Protein AF-A0A0B1SCP4-F1 (afdb_monomer_lite)

Secondary structure (DSSP, 8-state):
-HHHHHHHHH-S-HHHHHHHHHHHHHHHHHHHHHIIIIIHHHHHHHHH-S-HHHHHHHTHHHHHHHHHH--HHHHHHHHHHIIIIIS---HHHHHHHHHHHHHH----

Foldseek 3Di:
DVVVVVVVVVDPDPVVVVVVVVVVVVVVVVVVCCCVVPVVQVVCCVVVVDRVVLVVVLCVVLVVVCVVVVALVVSLVVNLCSCCPSVVDDNVCSVVCSVVCVVPVPPD

Structure (mmCIF, N/CA/C/O backbone):
data_AF-A0A0B1SCP4-F1
#
_entry.id   AF-A0A0B1SCP4-F1
#
loop_
_atom_site.group_PDB
_atom_site.id
_atom_site.type_symbol
_atom_site.label_atom_id
_atom_site.label_alt_id
_atom_site.label_comp_id
_atom_site.label_asym_id
_atom_site.label_entity_id
_atom_site.label_seq_id
_atom_site.pdbx_PDB_ins_code
_atom_site.Cartn_x
_atom_site.Cartn_y
_atom_site.Cartn_z
_atom_site.occupancy
_atom_site.B_iso_or_equiv
_atom_site.auth_seq_id
_atom_site.auth_comp_id
_atom_site.auth_asym_id
_atom_site.auth_atom_id
_atom_site.pdbx_PDB_model_num
ATOM 1 N N . MET A 1 1 ? 27.844 -10.969 -7.900 1.00 63.00 1 MET A N 1
ATOM 2 C CA . MET A 1 1 ? 28.607 -10.142 -8.863 1.00 63.00 1 MET A CA 1
ATOM 3 C C . MET A 1 1 ? 28.945 -10.910 -10.145 1.00 63.00 1 MET A C 1
ATOM 5 O O . MET A 1 1 ? 28.631 -10.406 -11.213 1.00 63.00 1 MET A O 1
ATOM 9 N N . CYS A 1 2 ? 29.460 -12.147 -10.071 1.00 77.88 2 CYS A N 1
ATOM 10 C CA . CYS A 1 2 ? 29.822 -12.940 -11.262 1.00 77.88 2 CYS A CA 1
ATOM 11 C C . CYS A 1 2 ? 28.655 -13.252 -12.225 1.00 77.88 2 CYS A C 1
ATOM 13 O O . CYS A 1 2 ? 28.849 -13.199 -13.431 1.00 77.88 2 CYS A O 1
ATOM 15 N N . LEU A 1 3 ? 27.435 -13.503 -11.724 1.00 81.38 3 LEU A N 1
ATOM 16 C CA . LEU A 1 3 ? 26.255 -13.754 -12.576 1.00 81.38 3 LEU A CA 1
ATOM 17 C C . LEU A 1 3 ? 25.799 -12.521 -13.371 1.00 81.38 3 LEU A C 1
ATOM 19 O O . LEU A 1 3 ? 25.425 -12.642 -14.532 1.00 81.38 3 LEU A O 1
ATOM 23 N N . ILE A 1 4 ? 25.857 -11.336 -12.756 1.00 79.75 4 ILE A N 1
ATOM 24 C CA . ILE A 1 4 ? 25.503 -10.071 -13.416 1.00 79.75 4 ILE A CA 1
ATOM 25 C C . 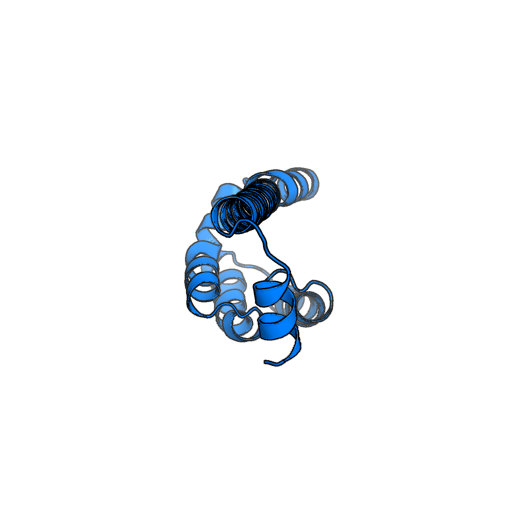ILE A 1 4 ? 26.542 -9.759 -14.499 1.00 79.75 4 ILE A C 1
ATOM 27 O O . ILE A 1 4 ? 26.174 -9.454 -15.626 1.00 79.75 4 ILE A O 1
ATOM 31 N N . MET A 1 5 ? 27.832 -9.920 -14.183 1.00 75.62 5 MET A N 1
ATOM 32 C CA . MET A 1 5 ? 28.926 -9.714 -15.137 1.00 75.62 5 MET A CA 1
ATOM 33 C C . MET A 1 5 ? 28.850 -10.690 -16.323 1.00 75.62 5 MET A C 1
ATOM 35 O O . MET A 1 5 ? 28.990 -10.276 -17.469 1.00 75.62 5 MET A O 1
ATOM 39 N N . GLY A 1 6 ? 28.575 -11.972 -16.056 1.00 78.25 6 GLY A N 1
ATOM 40 C CA . GLY A 1 6 ? 28.419 -12.993 -17.094 1.00 78.25 6 GLY A CA 1
ATOM 41 C C . GLY A 1 6 ? 27.229 -12.723 -18.013 1.00 78.25 6 GLY A C 1
ATOM 42 O O . GLY A 1 6 ? 27.356 -12.863 -19.223 1.00 78.25 6 GLY A O 1
ATOM 43 N N . LYS A 1 7 ? 26.100 -12.252 -17.463 1.00 75.38 7 LYS A N 1
ATOM 44 C CA . LYS A 1 7 ? 24.951 -11.859 -18.283 1.00 75.38 7 LYS A CA 1
ATOM 45 C C . LYS A 1 7 ? 25.219 -10.607 -19.103 1.00 75.38 7 LYS A C 1
ATOM 47 O O . LYS A 1 7 ? 24.802 -10.576 -20.246 1.00 75.38 7 LYS A O 1
ATOM 52 N N . ILE A 1 8 ? 25.945 -9.622 -18.575 1.00 75.56 8 ILE A N 1
ATOM 53 C CA . ILE A 1 8 ? 26.287 -8.400 -19.321 1.00 75.56 8 ILE A CA 1
ATOM 54 C C . ILE A 1 8 ? 27.187 -8.693 -20.528 1.00 75.56 8 ILE A C 1
ATOM 56 O O . ILE A 1 8 ? 27.001 -8.086 -21.575 1.00 75.56 8 ILE A O 1
ATOM 60 N N . LEU A 1 9 ? 28.114 -9.647 -20.407 1.00 74.38 9 LEU A N 1
ATOM 61 C CA . LEU A 1 9 ? 29.000 -10.058 -21.503 1.00 74.38 9 LEU A CA 1
ATOM 62 C C . LEU A 1 9 ? 28.280 -10.837 -22.623 1.00 74.38 9 LEU A C 1
ATOM 64 O O . LEU A 1 9 ? 28.765 -10.845 -23.748 1.00 74.38 9 LEU A O 1
ATOM 68 N N . GLU A 1 10 ? 27.136 -11.469 -22.334 1.00 73.62 10 GLU A N 1
ATOM 69 C CA . GL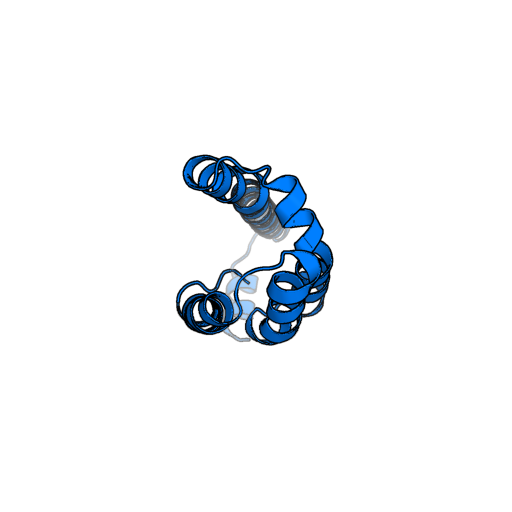U A 1 10 ? 26.275 -12.139 -23.329 1.00 73.62 10 GLU A CA 1
ATOM 70 C C . GLU A 1 10 ? 25.307 -11.177 -24.048 1.00 73.62 10 GLU A C 1
ATOM 72 O O . GLU A 1 10 ? 24.685 -11.557 -25.041 1.00 73.62 10 GLU A O 1
ATOM 77 N N . ILE A 1 11 ? 25.135 -9.945 -23.554 1.00 70.75 11 ILE A N 1
ATOM 78 C CA . ILE A 1 11 ? 24.207 -8.976 -24.145 1.00 70.75 11 ILE A CA 1
ATOM 79 C C . ILE A 1 11 ? 24.870 -8.329 -25.364 1.00 70.75 11 ILE A C 1
ATOM 81 O O . ILE A 1 11 ? 25.752 -7.486 -25.227 1.00 70.75 11 ILE A O 1
ATOM 85 N N . HIS A 1 12 ? 24.402 -8.685 -26.561 1.00 67.62 12 HIS A N 1
ATOM 86 C CA . HIS A 1 12 ? 24.817 -8.025 -27.803 1.00 67.62 12 HIS A CA 1
ATOM 87 C C . HIS A 1 12 ? 24.240 -6.603 -27.953 1.00 67.62 12 HIS A C 1
ATOM 89 O O . HIS A 1 12 ? 24.900 -5.762 -28.554 1.00 67.62 12 HIS A O 1
ATOM 95 N N . ASP A 1 13 ? 23.066 -6.317 -27.365 1.00 77.31 13 ASP A N 1
ATOM 96 C CA . ASP A 1 13 ? 22.403 -5.005 -27.429 1.00 77.31 13 ASP A CA 1
ATOM 97 C C . ASP A 1 13 ? 21.899 -4.525 -26.054 1.00 77.31 13 ASP A C 1
ATOM 99 O O . ASP A 1 13 ? 20.898 -4.994 -25.492 1.00 77.31 13 ASP A O 1
ATOM 103 N N . LEU A 1 14 ? 22.613 -3.548 -25.487 1.00 77.12 14 LEU A N 1
ATOM 104 C CA . LEU A 1 14 ? 22.308 -2.972 -24.173 1.00 77.12 14 LEU A CA 1
ATOM 105 C C . LEU A 1 14 ? 20.979 -2.195 -24.185 1.00 77.12 14 LEU A C 1
ATOM 107 O O . LEU A 1 14 ? 20.256 -2.181 -23.185 1.00 77.12 14 LEU A O 1
ATOM 111 N N . ALA A 1 15 ? 20.643 -1.579 -25.324 1.00 81.62 15 ALA A N 1
ATOM 112 C CA . ALA A 1 15 ? 19.432 -0.781 -25.497 1.00 81.62 15 ALA A CA 1
ATOM 113 C C . ALA A 1 15 ? 18.156 -1.634 -25.401 1.00 81.62 15 ALA A C 1
ATOM 115 O O . ALA A 1 15 ? 17.213 -1.255 -24.701 1.00 81.62 15 ALA A O 1
ATOM 116 N N . ASP A 1 16 ? 18.142 -2.812 -26.028 1.00 83.19 16 ASP A N 1
ATOM 117 C CA . ASP A 1 16 ? 16.989 -3.715 -25.981 1.00 83.19 16 ASP A CA 1
ATOM 118 C C . ASP A 1 16 ? 16.795 -4.325 -24.593 1.00 83.19 16 ASP A C 1
ATOM 120 O O . ASP A 1 16 ? 15.670 -4.414 -24.097 1.00 83.19 16 ASP A O 1
ATOM 124 N N . THR A 1 17 ? 17.887 -4.659 -23.903 1.00 84.25 17 THR A N 1
ATOM 125 C CA . THR A 1 17 ? 17.806 -5.199 -22.539 1.00 84.25 17 THR A CA 1
ATOM 126 C C . THR A 1 17 ? 17.287 -4.153 -21.548 1.00 84.25 17 THR A C 1
ATOM 128 O O . THR A 1 17 ? 16.419 -4.448 -20.721 1.00 84.25 17 THR A O 1
ATOM 131 N N . ALA A 1 18 ? 17.750 -2.902 -21.660 1.00 85.31 18 ALA A N 1
ATOM 132 C CA . ALA A 1 18 ? 17.226 -1.791 -20.869 1.00 85.31 18 ALA A CA 1
ATOM 133 C C . ALA A 1 18 ? 15.733 -1.547 -21.148 1.00 85.31 18 ALA A C 1
ATOM 135 O O . ALA A 1 18 ? 14.958 -1.319 -20.217 1.00 85.31 18 ALA A O 1
ATOM 136 N N . ARG A 1 19 ? 15.303 -1.663 -22.413 1.00 88.06 19 ARG A N 1
ATOM 137 C CA . ARG A 1 19 ? 13.893 -1.541 -22.800 1.00 88.06 19 ARG A CA 1
ATOM 138 C C . ARG A 1 19 ? 13.029 -2.652 -22.202 1.00 88.06 19 ARG A C 1
ATOM 140 O O . ARG A 1 19 ? 11.940 -2.360 -21.710 1.00 88.06 19 ARG A O 1
ATOM 147 N N . MET A 1 20 ? 13.501 -3.898 -22.190 1.00 87.19 20 MET A N 1
ATOM 148 C CA . MET A 1 20 ? 12.779 -5.009 -21.554 1.00 87.19 20 MET A CA 1
ATOM 149 C C . MET A 1 20 ? 12.623 -4.799 -20.043 1.00 87.19 20 MET A C 1
ATOM 151 O O . MET A 1 20 ? 11.525 -4.967 -19.514 1.00 87.19 20 MET A O 1
ATOM 155 N N . LEU A 1 21 ? 13.685 -4.368 -19.355 1.00 88.88 21 LEU A N 1
ATOM 156 C CA . LEU A 1 21 ? 13.635 -4.045 -17.924 1.00 88.88 21 LEU A CA 1
ATOM 157 C C . LEU A 1 21 ? 12.679 -2.882 -17.630 1.00 88.88 21 LEU A C 1
ATOM 159 O O . LEU A 1 21 ? 11.908 -2.942 -16.672 1.00 88.88 21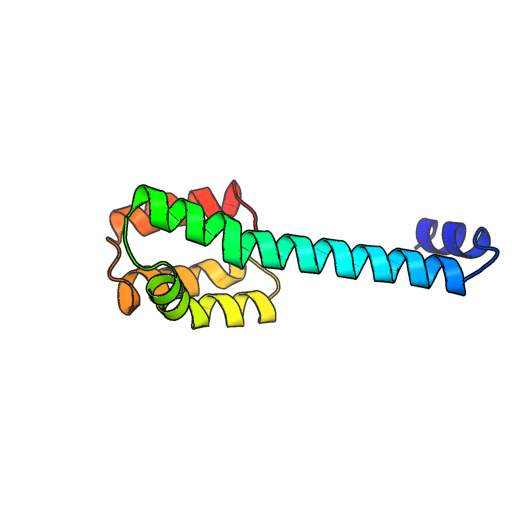 LEU A O 1
ATOM 163 N N . ALA A 1 22 ? 12.681 -1.848 -18.473 1.00 89.50 22 ALA A N 1
ATOM 164 C CA . ALA A 1 22 ? 11.751 -0.731 -18.348 1.00 89.50 22 ALA A CA 1
ATOM 165 C C . ALA A 1 22 ? 10.290 -1.186 -18.519 1.00 89.50 22 ALA A C 1
ATOM 167 O O . ALA A 1 22 ? 9.442 -0.848 -17.695 1.00 89.50 22 ALA A O 1
ATOM 168 N N . MET A 1 23 ? 9.994 -2.007 -19.532 1.00 90.56 23 MET A N 1
ATOM 169 C CA . MET A 1 23 ? 8.652 -2.568 -19.743 1.00 90.56 23 MET A CA 1
ATOM 170 C C . MET A 1 23 ? 8.213 -3.468 -18.584 1.00 90.56 23 MET A C 1
ATOM 172 O O . MET A 1 23 ? 7.054 -3.412 -18.169 1.00 90.56 23 MET A O 1
ATOM 176 N N . TYR A 1 24 ? 9.130 -4.252 -18.014 1.00 92.06 24 TYR A N 1
ATOM 177 C CA . TYR A 1 24 ? 8.871 -5.033 -16.807 1.00 92.06 24 TYR A CA 1
ATOM 178 C C . TYR A 1 24 ? 8.487 -4.132 -15.624 1.00 92.06 24 TYR A C 1
ATOM 180 O O . TYR A 1 24 ? 7.437 -4.342 -15.017 1.00 92.06 24 TYR A O 1
ATOM 188 N N . MET A 1 25 ? 9.271 -3.084 -15.348 1.00 92.00 25 MET A N 1
ATOM 189 C CA . MET A 1 25 ? 8.986 -2.125 -14.271 1.00 92.00 25 MET A CA 1
ATOM 190 C C . MET A 1 25 ? 7.614 -1.471 -14.441 1.00 92.00 25 MET A C 1
ATOM 192 O O . MET A 1 25 ? 6.828 -1.439 -13.497 1.00 92.00 25 MET A O 1
ATOM 196 N N . VAL A 1 26 ? 7.291 -1.000 -15.650 1.00 94.06 26 VAL A N 1
ATOM 197 C CA . VAL A 1 26 ? 5.982 -0.399 -15.951 1.00 94.06 26 VAL A CA 1
ATOM 198 C C . VAL A 1 26 ? 4.853 -1.401 -15.716 1.00 94.06 26 VAL A C 1
ATOM 200 O O . VAL A 1 26 ? 3.847 -1.062 -15.094 1.00 94.06 26 VAL A O 1
ATOM 203 N N . THR A 1 27 ? 5.028 -2.648 -16.154 1.00 93.69 27 THR A N 1
ATOM 204 C CA . THR A 1 27 ? 4.010 -3.693 -15.996 1.00 93.69 27 THR A CA 1
ATOM 205 C C . THR A 1 27 ? 3.763 -3.993 -14.519 1.00 93.69 27 THR A C 1
ATOM 207 O O . THR A 1 27 ? 2.614 -3.976 -14.080 1.00 93.69 27 THR A O 1
ATOM 210 N N . VAL A 1 28 ? 4.821 -4.175 -13.724 1.00 92.38 28 VAL A N 1
ATOM 211 C CA . VAL A 1 28 ? 4.710 -4.440 -12.282 1.00 92.38 28 VAL A CA 1
ATOM 212 C C . VAL A 1 28 ? 4.067 -3.264 -11.549 1.00 92.38 28 VAL A C 1
ATOM 214 O O . VAL A 1 28 ? 3.131 -3.469 -10.778 1.00 92.38 28 VAL A O 1
ATOM 217 N N . LEU A 1 29 ? 4.514 -2.033 -11.816 1.00 90.62 29 LEU A N 1
ATOM 218 C CA . LEU A 1 29 ? 3.951 -0.832 -11.193 1.00 90.62 29 LEU A CA 1
ATOM 219 C C . LEU A 1 29 ? 2.473 -0.650 -11.548 1.00 90.62 29 LEU A C 1
ATOM 221 O O . LEU A 1 29 ? 1.663 -0.361 -10.669 1.00 90.62 29 LEU A O 1
ATOM 225 N N . SER A 1 30 ? 2.103 -0.864 -12.814 1.00 92.56 30 SER A N 1
ATOM 226 C CA . SER A 1 30 ? 0.704 -0.780 -13.244 1.00 92.56 30 SER A CA 1
ATOM 227 C C . SER A 1 30 ? -0.161 -1.867 -12.598 1.00 92.56 30 SER A C 1
ATOM 229 O O . SER A 1 30 ? -1.258 -1.571 -12.127 1.00 92.56 30 SER A O 1
ATOM 231 N N . GLY A 1 31 ? 0.352 -3.097 -12.479 1.00 91.69 31 GLY A N 1
ATOM 232 C CA . GLY A 1 31 ? -0.319 -4.196 -11.789 1.00 91.69 31 GLY A CA 1
ATOM 233 C C . GLY A 1 31 ? -0.546 -3.899 -10.307 1.00 91.69 31 GLY A C 1
ATOM 234 O O . GLY A 1 31 ? -1.661 -4.067 -9.815 1.00 91.69 31 GLY A O 1
ATOM 235 N N . LEU A 1 32 ? 0.471 -3.385 -9.606 1.00 88.12 32 LEU A N 1
ATOM 236 C CA . LEU A 1 32 ? 0.347 -2.978 -8.203 1.00 88.12 32 LEU A CA 1
ATOM 237 C C . LEU A 1 32 ? -0.658 -1.833 -8.029 1.00 88.12 32 LEU A C 1
ATOM 239 O O . LEU A 1 32 ? -1.475 -1.872 -7.107 1.00 88.12 32 LEU A O 1
ATOM 243 N N . ALA A 1 33 ? -0.630 -0.833 -8.913 1.00 88.69 33 ALA A N 1
ATOM 244 C CA . ALA A 1 33 ? -1.569 0.287 -8.883 1.00 88.69 33 ALA A CA 1
ATOM 245 C C . ALA A 1 33 ? -3.017 -0.187 -9.081 1.00 88.69 33 ALA A C 1
ATOM 247 O O . ALA A 1 33 ? -3.900 0.176 -8.308 1.00 88.69 33 ALA A O 1
ATOM 248 N N . VAL A 1 34 ? -3.267 -1.059 -10.061 1.00 90.81 34 VAL A N 1
ATOM 249 C CA . VAL A 1 34 ? -4.594 -1.654 -10.287 1.00 90.81 34 VAL A CA 1
ATOM 250 C C . VAL A 1 34 ? -5.026 -2.501 -9.090 1.00 90.81 34 VAL A C 1
ATOM 252 O O . VAL A 1 34 ? -6.161 -2.393 -8.628 1.00 90.81 34 VAL A O 1
ATOM 255 N N . HIS A 1 35 ? -4.134 -3.321 -8.539 1.00 86.94 35 HIS A N 1
ATOM 256 C CA . HIS A 1 35 ? -4.461 -4.166 -7.396 1.00 86.94 35 HIS A CA 1
ATOM 257 C C . HIS A 1 35 ? -4.845 -3.328 -6.162 1.00 86.94 35 HIS A C 1
ATOM 259 O O . HIS A 1 35 ? -5.908 -3.539 -5.574 1.00 86.94 35 HIS A O 1
ATOM 265 N N . SER A 1 36 ? -4.025 -2.331 -5.818 1.00 83.69 36 SER A N 1
ATOM 266 C CA . SER A 1 36 ? -4.220 -1.450 -4.657 1.00 83.69 36 SER A CA 1
ATOM 267 C C . SER A 1 36 ? -5.394 -0.477 -4.786 1.00 83.69 36 SER A C 1
ATOM 269 O O . SER A 1 36 ? -6.041 -0.191 -3.780 1.00 83.69 36 SER A O 1
ATOM 271 N N . LEU A 1 37 ? -5.695 0.018 -5.991 1.00 85.19 37 LEU A N 1
ATOM 272 C CA . LEU A 1 37 ? -6.750 1.017 -6.215 1.00 85.19 37 LEU A CA 1
ATOM 273 C C . LEU A 1 37 ? -8.091 0.422 -6.658 1.00 85.19 37 LEU A C 1
ATOM 275 O O . LEU A 1 37 ? -9.120 1.073 -6.488 1.00 85.19 37 LEU A O 1
ATOM 279 N N . ILE A 1 38 ? -8.101 -0.784 -7.233 1.00 87.44 38 ILE A N 1
ATOM 280 C CA . ILE A 1 38 ? -9.317 -1.405 -7.776 1.00 87.44 38 ILE A CA 1
ATOM 281 C C . ILE A 1 38 ? -9.643 -2.688 -7.016 1.00 87.44 38 ILE A C 1
ATOM 283 O O . ILE A 1 38 ? -10.700 -2.761 -6.396 1.00 87.44 38 ILE A O 1
ATOM 287 N N . SER A 1 39 ? -8.748 -3.680 -6.999 1.00 88.75 39 SER A N 1
ATOM 288 C CA . SER A 1 39 ? -9.055 -5.003 -6.427 1.00 88.75 39 SER A CA 1
ATOM 289 C C . SER A 1 39 ? -9.374 -4.944 -4.928 1.00 88.75 39 SER A C 1
ATOM 291 O O . SER A 1 39 ? -10.410 -5.448 -4.494 1.00 88.75 39 SER A O 1
ATOM 293 N N . LEU A 1 40 ? -8.501 -4.317 -4.131 1.00 86.69 40 LEU A N 1
ATOM 294 C CA . LEU A 1 40 ? -8.676 -4.206 -2.677 1.00 86.69 40 LEU A CA 1
ATOM 295 C C . LEU A 1 40 ? -9.878 -3.318 -2.287 1.00 86.69 40 LEU A C 1
ATOM 297 O O . LEU A 1 40 ? -10.704 -3.768 -1.488 1.00 86.69 40 LEU A O 1
ATOM 301 N N . PRO A 1 41 ? -10.050 -2.105 -2.854 1.00 85.31 41 PRO A N 1
ATOM 302 C CA . PRO A 1 41 ? -11.217 -1.264 -2.585 1.00 85.31 41 PRO A CA 1
ATOM 303 C C . PRO A 1 41 ? -12.543 -1.909 -2.989 1.00 85.31 41 PRO A C 1
ATOM 305 O O . PRO A 1 41 ? -13.528 -1.771 -2.264 1.00 85.31 41 PRO A O 1
ATOM 308 N N . LEU A 1 42 ? -12.572 -2.640 -4.109 1.00 88.19 42 LEU A N 1
ATOM 309 C CA . LEU A 1 42 ? -13.763 -3.350 -4.572 1.00 88.19 42 LEU A CA 1
ATOM 310 C C . LEU A 1 42 ? -14.149 -4.474 -3.605 1.00 88.19 42 LEU A C 1
ATOM 312 O O . LEU A 1 42 ? -15.307 -4.557 -3.199 1.00 88.19 42 LEU A O 1
ATOM 316 N N . LEU A 1 43 ? -13.182 -5.292 -3.176 1.00 88.56 43 LEU A N 1
ATOM 317 C CA . LEU A 1 43 ? -13.420 -6.338 -2.180 1.00 88.56 43 LEU A CA 1
ATOM 318 C C . LEU A 1 43 ? -13.918 -5.745 -0.852 1.00 88.56 43 LEU A C 1
ATOM 320 O O . LEU A 1 43 ? -14.890 -6.235 -0.275 1.00 88.56 43 LEU A O 1
ATOM 324 N N . PHE A 1 44 ? -13.298 -4.653 -0.395 1.00 87.56 44 PHE A N 1
ATOM 325 C CA . PHE A 1 44 ? -13.718 -3.950 0.816 1.00 87.56 44 PHE A CA 1
ATOM 326 C C . PHE A 1 44 ? -15.155 -3.430 0.705 1.00 87.56 44 PHE A C 1
ATOM 328 O O . PHE A 1 44 ? -15.951 -3.621 1.628 1.00 87.56 44 PHE A O 1
ATOM 335 N N . PHE A 1 45 ? -15.504 -2.805 -0.423 1.00 89.12 45 PHE A N 1
ATOM 336 C CA . PHE A 1 45 ? -16.843 -2.276 -0.669 1.00 89.12 45 PHE A CA 1
ATOM 337 C C . PHE A 1 45 ? -17.90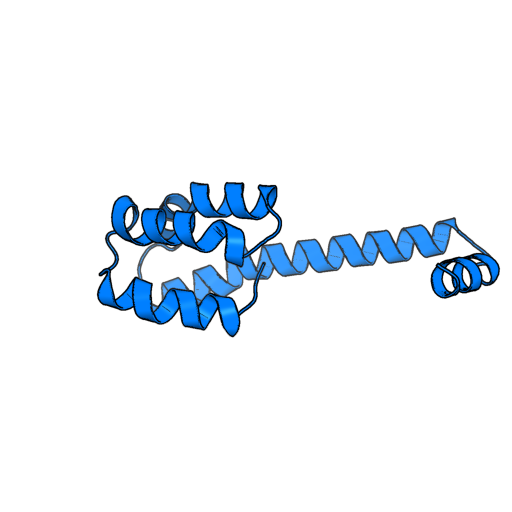1 -3.384 -0.717 1.00 89.12 45 PHE A C 1
ATOM 339 O O . PHE A 1 45 ? -18.964 -3.231 -0.121 1.00 89.12 45 PHE A O 1
ATOM 346 N N . LEU A 1 46 ? -17.610 -4.522 -1.355 1.00 91.50 46 LEU A N 1
ATOM 347 C CA . LEU A 1 46 ? -18.540 -5.653 -1.423 1.00 91.50 46 LEU A CA 1
ATOM 348 C C . LEU A 1 46 ? -18.862 -6.235 -0.038 1.00 91.50 46 LEU A C 1
ATOM 350 O O . LEU A 1 46 ? -20.013 -6.581 0.223 1.00 91.50 46 LEU A O 1
ATOM 354 N N . LEU A 1 47 ? -17.871 -6.307 0.855 1.00 90.75 47 LEU A N 1
ATOM 355 C CA . LEU A 1 47 ? -18.034 -6.889 2.191 1.00 90.75 47 LEU A CA 1
ATOM 356 C C . LEU A 1 47 ? -18.619 -5.906 3.210 1.00 90.75 47 LEU A C 1
ATOM 358 O O . LEU A 1 47 ? -19.517 -6.257 3.971 1.00 90.75 47 LEU A O 1
ATOM 362 N N . THR A 1 48 ? -18.109 -4.674 3.250 1.00 86.75 48 THR A N 1
ATOM 363 C CA . THR A 1 48 ? -18.482 -3.696 4.288 1.00 86.75 48 THR A CA 1
ATOM 364 C C . THR A 1 48 ? -19.574 -2.729 3.848 1.00 86.75 48 THR A C 1
ATOM 366 O O . THR A 1 48 ? -20.158 -2.060 4.700 1.00 86.75 48 THR A O 1
ATOM 369 N N . LYS A 1 49 ? -19.837 -2.615 2.535 1.00 87.31 49 LYS A N 1
ATOM 370 C CA . LYS A 1 49 ? -20.714 -1.601 1.918 1.00 87.31 49 LYS A CA 1
ATOM 371 C C . LYS A 1 49 ? -20.398 -0.161 2.353 1.00 87.31 49 LYS A C 1
ATOM 373 O O . LYS A 1 49 ? -21.250 0.721 2.263 1.00 87.31 49 LYS A O 1
ATOM 378 N N . LYS A 1 50 ? -19.176 0.090 2.832 1.00 84.62 50 LYS A N 1
ATOM 379 C CA . LYS A 1 50 ? -18.676 1.411 3.234 1.00 84.62 50 LYS A CA 1
ATOM 380 C C . LYS A 1 50 ? -17.752 1.971 2.163 1.00 84.62 50 LYS A C 1
ATOM 382 O O . LYS A 1 50 ? -17.144 1.220 1.409 1.00 84.62 50 LYS A O 1
ATOM 387 N N . ASN A 1 51 ? -17.625 3.296 2.120 1.00 87.19 51 ASN A N 1
ATOM 388 C CA . ASN A 1 51 ? -16.772 3.975 1.149 1.00 87.19 51 ASN A CA 1
ATOM 389 C C . ASN A 1 51 ? -15.281 3.619 1.377 1.00 87.19 51 ASN A C 1
ATOM 391 O O . ASN A 1 51 ? -14.712 4.057 2.384 1.00 87.19 51 ASN A O 1
ATOM 395 N N . PRO A 1 52 ? -14.629 2.874 0.462 1.00 84.75 52 PRO A N 1
ATOM 396 C CA . PRO A 1 52 ? -13.236 2.461 0.626 1.00 84.75 52 PRO A CA 1
ATOM 397 C C . PRO A 1 52 ? -12.263 3.643 0.564 1.00 84.75 52 PRO A C 1
ATOM 399 O O . PRO A 1 52 ? -11.234 3.625 1.230 1.00 84.75 52 PRO A O 1
ATOM 402 N N . TYR A 1 53 ? -12.590 4.716 -0.162 1.00 83.94 53 TYR A N 1
ATOM 403 C CA . TYR A 1 53 ? -11.712 5.885 -0.264 1.00 83.94 53 TYR A CA 1
ATOM 404 C C . TYR A 1 53 ? -11.609 6.657 1.056 1.00 83.94 53 TYR A C 1
ATOM 406 O O . TYR A 1 53 ? -10.556 7.216 1.364 1.00 83.94 53 TYR A O 1
ATOM 414 N N . ALA A 1 54 ? -12.674 6.661 1.865 1.00 85.25 54 ALA A N 1
ATOM 415 C CA . ALA A 1 54 ? -12.626 7.218 3.216 1.00 85.25 54 ALA A CA 1
ATOM 416 C C . ALA A 1 54 ? -11.702 6.387 4.121 1.00 85.25 54 ALA A C 1
ATOM 418 O O . ALA A 1 54 ? -10.917 6.950 4.882 1.00 85.25 54 ALA A O 1
ATOM 419 N N . PHE A 1 55 ? -11.737 5.058 3.969 1.00 85.81 55 PHE A N 1
ATOM 420 C CA . PHE A 1 55 ? -10.845 4.146 4.681 1.00 85.81 55 PHE A CA 1
ATOM 421 C C . PHE A 1 55 ? -9.375 4.373 4.292 1.00 85.81 55 PHE A C 1
ATOM 423 O O . PHE A 1 55 ? -8.518 4.547 5.155 1.00 85.81 55 PHE A O 1
ATOM 430 N N . MET A 1 56 ? -9.089 4.475 2.991 1.00 84.69 56 MET A N 1
ATOM 431 C CA . MET A 1 56 ? -7.738 4.738 2.481 1.00 84.69 56 MET A CA 1
ATOM 432 C C . MET A 1 56 ? -7.167 6.077 2.960 1.00 84.69 56 MET A C 1
ATOM 434 O O . MET A 1 56 ? -5.983 6.148 3.279 1.00 84.69 56 MET A O 1
ATOM 438 N N . ARG A 1 57 ? -7.991 7.131 3.072 1.00 85.44 57 ARG A N 1
ATOM 439 C CA . ARG A 1 57 ? -7.551 8.422 3.632 1.00 85.44 57 ARG A CA 1
ATOM 440 C C . ARG A 1 57 ? -7.094 8.303 5.087 1.00 85.44 57 ARG A C 1
ATOM 442 O O . ARG A 1 57 ? -6.095 8.917 5.441 1.00 85.44 57 ARG A O 1
ATOM 449 N N . GLY A 1 58 ? -7.770 7.489 5.901 1.00 84.75 58 GLY A N 1
ATOM 450 C CA . GLY A 1 58 ? -7.360 7.229 7.288 1.00 84.75 58 GLY A CA 1
ATOM 451 C C . GLY A 1 58 ? -6.012 6.503 7.410 1.00 84.75 58 GLY A C 1
ATOM 452 O O . GLY A 1 58 ? -5.338 6.628 8.430 1.00 84.75 58 GLY A O 1
ATOM 453 N N . LEU A 1 59 ? -5.596 5.794 6.356 1.00 86.62 59 LEU A N 1
ATOM 454 C CA . LEU A 1 59 ? -4.330 5.059 6.260 1.00 86.62 59 LEU A CA 1
ATOM 455 C C . LEU A 1 59 ? -3.233 5.804 5.487 1.00 86.62 59 LEU A C 1
ATOM 457 O O . LEU A 1 59 ? -2.130 5.278 5.362 1.00 86.62 59 LEU A O 1
ATOM 461 N N . LEU A 1 60 ? -3.491 7.010 4.974 1.00 86.69 60 LEU A N 1
ATOM 462 C CA . LEU A 1 60 ? -2.569 7.727 4.083 1.00 86.69 60 LEU A CA 1
ATOM 463 C C . LEU A 1 60 ? -1.161 7.890 4.687 1.00 86.69 60 LEU A C 1
ATOM 465 O O . LEU A 1 60 ? -0.163 7.750 3.985 1.00 86.69 60 LEU A O 1
ATOM 469 N N . GLN A 1 61 ? -1.078 8.127 5.999 1.00 86.50 61 GLN A N 1
ATOM 470 C CA . GLN A 1 61 ? 0.193 8.228 6.715 1.00 86.50 61 GLN A CA 1
ATOM 471 C C . GLN A 1 61 ? 0.991 6.916 6.664 1.00 86.50 61 GLN A C 1
ATOM 473 O O . GLN A 1 61 ? 2.184 6.945 6.371 1.00 86.50 61 GLN A O 1
ATOM 478 N N . ALA A 1 62 ? 0.337 5.770 6.872 1.00 86.69 62 ALA A N 1
ATOM 479 C CA . ALA A 1 62 ? 0.978 4.461 6.763 1.00 86.69 62 ALA A CA 1
ATOM 480 C C . ALA A 1 62 ? 1.471 4.183 5.332 1.00 86.69 62 ALA A C 1
ATOM 482 O O . ALA A 1 62 ? 2.573 3.670 5.162 1.00 86.69 62 ALA A O 1
ATOM 483 N N . TRP A 1 63 ? 0.711 4.592 4.308 1.00 84.75 63 TRP A N 1
ATOM 484 C CA . TRP A 1 63 ? 1.115 4.473 2.900 1.00 84.75 63 TRP A CA 1
ATOM 485 C C . TRP A 1 63 ? 2.377 5.278 2.577 1.00 84.75 63 TRP A C 1
ATOM 487 O O . TRP A 1 63 ? 3.296 4.758 1.947 1.00 84.75 63 TRP A O 1
ATOM 497 N N . ILE A 1 64 ? 2.440 6.534 3.024 1.00 87.50 64 ILE A N 1
ATOM 498 C CA . ILE A 1 64 ? 3.608 7.397 2.800 1.00 87.50 64 ILE A CA 1
ATOM 499 C C . ILE A 1 64 ? 4.833 6.819 3.506 1.00 87.50 64 ILE A C 1
ATOM 501 O O . ILE A 1 64 ? 5.916 6.770 2.922 1.00 87.50 64 ILE A O 1
ATOM 505 N N . THR A 1 65 ? 4.675 6.342 4.743 1.00 86.56 65 THR A N 1
ATOM 506 C CA . THR A 1 65 ? 5.792 5.720 5.453 1.00 86.56 65 THR A CA 1
ATOM 507 C C . THR A 1 65 ? 6.228 4.415 4.798 1.00 86.56 65 THR A C 1
ATOM 509 O O . THR A 1 65 ? 7.427 4.210 4.660 1.00 86.56 65 THR A O 1
ATOM 512 N N . ALA A 1 66 ? 5.301 3.579 4.325 1.00 84.62 66 ALA A N 1
ATOM 513 C CA . ALA A 1 66 ? 5.635 2.333 3.633 1.00 84.62 66 ALA A CA 1
ATOM 514 C C . ALA A 1 66 ? 6.404 2.565 2.336 1.00 84.62 66 ALA A C 1
ATOM 516 O O . ALA A 1 66 ? 7.365 1.852 2.056 1.00 84.62 66 ALA A O 1
ATOM 517 N N . LEU A 1 67 ? 6.045 3.611 1.592 1.00 84.81 67 LEU A N 1
ATOM 518 C CA . LEU A 1 67 ? 6.807 4.034 0.424 1.00 84.81 67 LEU A CA 1
ATOM 519 C C . LEU A 1 67 ? 8.224 4.495 0.809 1.00 84.81 67 LEU A C 1
ATOM 521 O O . LEU A 1 67 ? 9.182 4.190 0.105 1.00 84.81 67 LEU A O 1
ATOM 525 N N . GLY A 1 68 ? 8.357 5.221 1.922 1.00 86.25 68 GLY A N 1
ATOM 526 C CA . GLY A 1 68 ? 9.639 5.745 2.396 1.00 86.25 68 GLY A CA 1
ATOM 527 C C . GLY A 1 68 ? 10.572 4.689 2.995 1.00 86.25 68 GLY A C 1
ATOM 528 O O . GLY A 1 68 ? 11.786 4.799 2.844 1.00 86.25 68 GLY A O 1
ATOM 529 N N . THR A 1 69 ? 10.033 3.669 3.668 1.00 85.56 69 THR A N 1
ATOM 530 C CA . THR A 1 69 ? 10.823 2.605 4.310 1.00 85.56 69 THR A CA 1
ATOM 531 C C . THR A 1 69 ? 11.023 1.381 3.424 1.00 85.56 69 THR A C 1
ATOM 533 O O . THR A 1 69 ? 11.933 0.599 3.695 1.00 85.56 69 THR A O 1
ATOM 536 N N . ALA A 1 70 ? 10.180 1.191 2.401 1.00 81.62 70 ALA A N 1
ATOM 537 C CA . ALA A 1 70 ? 10.125 -0.008 1.561 1.00 81.62 70 ALA A CA 1
ATOM 538 C C . ALA A 1 70 ? 10.040 -1.319 2.378 1.00 81.62 70 ALA A C 1
ATOM 540 O O . ALA A 1 70 ? 10.610 -2.341 1.991 1.00 81.62 70 ALA A O 1
ATOM 541 N N . SER A 1 71 ? 9.371 -1.278 3.542 1.00 78.25 71 SER A N 1
ATOM 542 C CA . SER A 1 71 ? 9.303 -2.401 4.486 1.00 78.25 71 SER A CA 1
ATOM 543 C C . SER A 1 71 ? 8.005 -2.435 5.308 1.00 78.25 71 SER A C 1
ATOM 545 O O . SER A 1 71 ? 7.725 -1.516 6.081 1.00 78.25 71 SER A O 1
ATOM 547 N N . SER A 1 72 ? 7.274 -3.549 5.214 1.00 76.12 72 SER A N 1
ATOM 548 C CA . SER A 1 72 ? 5.968 -3.809 5.849 1.00 76.12 72 SER A CA 1
ATOM 549 C C . SER A 1 72 ? 6.090 -3.969 7.356 1.00 76.12 72 SER A C 1
ATOM 551 O O . SER A 1 72 ? 5.255 -3.514 8.137 1.00 76.12 72 SER A O 1
ATOM 553 N N . SER A 1 73 ? 7.178 -4.597 7.804 1.00 77.94 73 SER A N 1
ATOM 554 C CA . SER A 1 73 ? 7.449 -4.771 9.229 1.00 77.94 73 SER A CA 1
ATOM 555 C C . SER A 1 73 ? 7.813 -3.453 9.904 1.00 77.94 73 SER A C 1
ATOM 557 O O . SER A 1 73 ? 7.490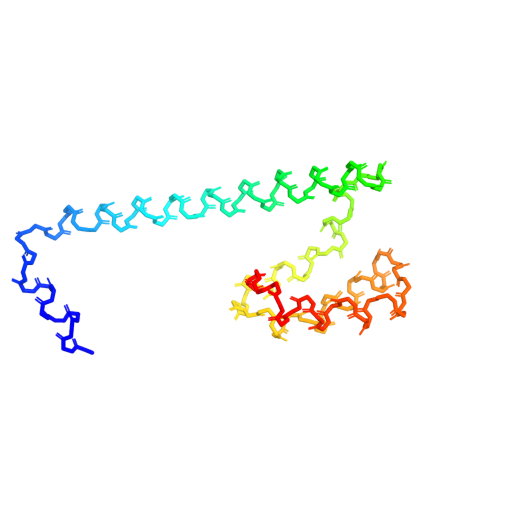 -3.255 11.073 1.00 77.94 73 SER A O 1
ATOM 559 N N . ALA A 1 74 ? 8.440 -2.531 9.167 1.00 80.50 74 ALA A N 1
ATOM 560 C CA . ALA A 1 74 ? 8.760 -1.200 9.671 1.00 80.50 74 ALA A CA 1
ATOM 561 C C . ALA A 1 74 ? 7.521 -0.289 9.778 1.00 80.50 74 ALA A C 1
ATOM 563 O O . ALA A 1 74 ? 7.527 0.658 10.562 1.00 80.50 74 ALA A O 1
ATOM 564 N N . THR A 1 75 ? 6.452 -0.565 9.023 1.00 83.88 75 THR A N 1
ATOM 565 C CA . THR A 1 75 ? 5.247 0.287 8.960 1.00 83.88 75 THR A CA 1
ATOM 566 C C . THR A 1 75 ? 4.132 -0.168 9.889 1.00 83.88 75 THR A C 1
ATOM 568 O O . THR A 1 75 ? 3.281 0.640 10.257 1.00 83.88 75 THR A O 1
ATOM 571 N N . LEU A 1 76 ? 4.172 -1.425 10.339 1.00 84.31 76 LEU A N 1
ATOM 572 C CA . LEU A 1 76 ? 3.262 -2.014 11.324 1.00 84.31 76 LEU A CA 1
ATOM 573 C C . LEU A 1 76 ? 2.850 -1.068 12.473 1.00 84.31 76 LEU A C 1
ATOM 575 O O . LEU A 1 76 ? 1.643 -0.898 12.661 1.00 84.31 76 LEU A O 1
ATOM 579 N N . PRO A 1 77 ? 3.765 -0.417 13.227 1.00 85.00 77 PRO A N 1
ATOM 580 C CA . PRO A 1 77 ? 3.373 0.452 14.344 1.00 85.00 77 PRO A CA 1
ATOM 581 C C . PRO A 1 77 ? 2.549 1.673 13.907 1.00 85.00 77 PRO A C 1
ATOM 583 O O . PRO A 1 77 ? 1.647 2.105 14.620 1.00 85.00 77 PRO A O 1
ATOM 586 N N . ILE A 1 78 ? 2.810 2.208 12.716 1.00 87.31 78 ILE A N 1
ATOM 587 C CA . ILE A 1 78 ? 2.083 3.360 12.168 1.00 87.31 78 ILE A CA 1
ATOM 588 C C . ILE A 1 78 ? 0.710 2.914 11.666 1.00 87.31 78 ILE A C 1
ATOM 590 O O . ILE A 1 78 ? -0.286 3.604 11.885 1.00 87.31 78 ILE A O 1
ATOM 594 N N . THR A 1 79 ? 0.641 1.728 11.062 1.00 87.44 79 THR A N 1
ATOM 595 C CA . THR A 1 79 ? -0.612 1.097 10.640 1.00 87.44 79 THR A CA 1
ATOM 596 C C . THR A 1 79 ? -1.531 0.817 11.831 1.00 87.44 79 THR A C 1
ATOM 598 O O . THR A 1 79 ? -2.731 1.067 11.729 1.00 87.44 79 THR A O 1
ATOM 601 N N . TYR A 1 80 ? -0.991 0.383 12.979 1.00 88.94 80 TYR A N 1
ATOM 602 C CA . TYR A 1 80 ? -1.757 0.247 14.225 1.00 88.94 80 TYR A CA 1
ATOM 603 C C . TYR A 1 80 ? -2.409 1.562 14.647 1.00 88.94 80 TYR A C 1
ATOM 605 O O . TYR A 1 80 ? -3.622 1.598 14.842 1.00 88.94 80 TYR A O 1
ATOM 613 N N . ASN A 1 81 ? -1.629 2.643 14.731 1.00 88.62 81 ASN A N 1
ATOM 614 C CA . ASN A 1 81 ? -2.153 3.947 15.139 1.00 88.62 81 ASN A CA 1
ATOM 615 C C . ASN A 1 81 ? -3.197 4.468 14.143 1.00 88.62 81 ASN A C 1
ATOM 617 O O . ASN A 1 81 ? -4.261 4.921 14.549 1.00 88.62 81 ASN A O 1
ATOM 621 N N . CYS A 1 82 ? -2.960 4.323 12.835 1.00 88.12 82 CYS A N 1
ATOM 622 C CA . CYS A 1 82 ? -3.933 4.734 11.821 1.00 88.12 82 CYS A CA 1
ATOM 623 C C . CYS A 1 82 ? -5.257 3.955 11.933 1.00 88.12 82 CYS A C 1
ATOM 625 O O . CYS A 1 82 ? -6.332 4.532 11.778 1.00 88.12 82 CYS A O 1
ATOM 627 N N . LEU A 1 83 ? -5.206 2.648 12.205 1.00 88.25 83 LEU A N 1
ATOM 628 C CA . LEU A 1 83 ? -6.409 1.821 12.318 1.00 88.25 83 LEU A CA 1
ATOM 629 C C . LEU A 1 83 ? -7.173 2.057 13.626 1.00 88.25 83 LEU A C 1
ATOM 631 O O . LEU A 1 83 ? -8.402 2.095 13.609 1.00 88.25 83 LEU A O 1
ATOM 635 N N . GLU A 1 84 ? -6.467 2.221 14.743 1.00 90.88 84 GLU A N 1
ATOM 636 C CA . GLU A 1 84 ? -7.084 2.422 16.058 1.00 90.88 84 GLU A CA 1
ATOM 637 C C . GLU A 1 84 ? -7.574 3.867 16.249 1.00 90.88 84 GLU A C 1
ATOM 639 O O . GLU A 1 84 ? -8.695 4.063 16.714 1.00 90.88 84 GLU A O 1
ATOM 644 N N . GLU A 1 85 ? -6.784 4.873 15.858 1.00 88.25 85 GLU A N 1
ATOM 645 C CA . GLU A 1 85 ? -7.087 6.290 16.112 1.00 88.25 85 GLU A CA 1
ATOM 646 C C . GLU A 1 85 ? -7.877 6.948 14.972 1.00 88.25 85 GLU A C 1
ATOM 648 O O . GLU A 1 85 ? -8.911 7.563 15.226 1.00 88.25 85 GLU A O 1
ATOM 653 N N . ASN A 1 86 ? -7.455 6.792 13.708 1.00 87.75 86 ASN A N 1
ATOM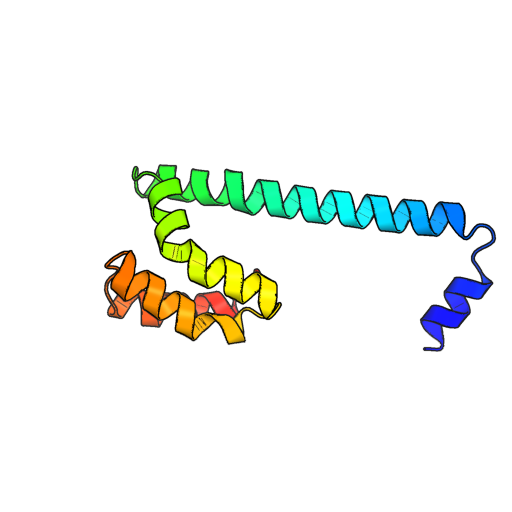 654 C CA . ASN A 1 86 ? -8.126 7.472 12.585 1.00 87.75 86 ASN A CA 1
ATOM 655 C C . ASN A 1 86 ? -9.393 6.739 12.122 1.00 87.75 86 ASN A C 1
ATOM 657 O O . ASN A 1 86 ? -10.328 7.363 11.618 1.00 87.75 86 ASN A O 1
ATOM 661 N N . LEU A 1 87 ? -9.407 5.408 12.233 1.00 85.62 87 LEU A N 1
ATOM 662 C CA . LEU A 1 87 ? -10.460 4.544 11.683 1.00 85.62 87 LEU A CA 1
ATOM 663 C C . LEU A 1 87 ? -11.338 3.893 12.759 1.00 85.62 87 LEU A C 1
ATOM 665 O O . LEU A 1 87 ? -12.380 3.327 12.420 1.00 85.62 87 LEU A O 1
ATOM 669 N N . GLY A 1 88 ? -10.953 3.994 14.036 1.00 86.00 88 GLY A N 1
ATOM 670 C CA . GLY A 1 88 ? -11.739 3.510 15.171 1.00 86.00 88 GLY A CA 1
ATOM 671 C C . GLY A 1 88 ? -11.948 1.994 15.190 1.00 86.00 88 GLY A C 1
ATOM 672 O O . GLY A 1 88 ? -12.983 1.520 15.659 1.00 86.00 88 GLY A O 1
ATOM 673 N N . VAL A 1 89 ? -11.013 1.219 14.635 1.00 87.19 89 VAL A N 1
ATOM 674 C CA . VAL A 1 89 ? -11.095 -0.247 14.619 1.00 87.19 89 VAL A CA 1
ATOM 675 C C . VAL A 1 89 ? -10.804 -0.798 16.020 1.00 87.19 89 VAL A C 1
ATOM 677 O O . VAL A 1 89 ? -9.902 -0.326 16.710 1.00 87.19 89 VAL A O 1
ATOM 680 N N . ASP A 1 90 ? -11.557 -1.817 16.451 1.00 91.69 90 ASP A N 1
ATOM 681 C CA . ASP A 1 90 ? -11.363 -2.450 17.762 1.00 91.69 90 ASP A CA 1
ATOM 682 C C . ASP A 1 90 ? -9.940 -3.025 17.885 1.00 91.69 90 ASP A C 1
ATOM 684 O O . ASP A 1 90 ? -9.500 -3.836 17.060 1.00 91.69 90 ASP A O 1
ATOM 688 N N . ARG A 1 91 ? -9.239 -2.630 18.957 1.00 88.06 91 ARG A N 1
ATOM 689 C CA . ARG A 1 91 ? -7.847 -3.018 19.245 1.00 88.06 91 ARG A CA 1
ATOM 690 C C . ARG A 1 91 ? -7.655 -4.536 19.312 1.00 88.06 91 ARG A C 1
ATOM 692 O O . ARG A 1 91 ? -6.564 -5.042 19.066 1.00 88.06 91 ARG A O 1
ATOM 699 N N . ARG A 1 92 ? -8.703 -5.288 19.667 1.00 89.75 92 ARG A N 1
ATOM 700 C CA . ARG A 1 92 ? -8.664 -6.758 19.713 1.00 89.75 92 ARG A CA 1
ATOM 701 C C . ARG A 1 92 ? -8.543 -7.357 18.316 1.00 89.75 92 ARG A C 1
ATOM 703 O O . ARG A 1 92 ? -7.849 -8.353 18.144 1.00 89.75 92 ARG A O 1
ATOM 710 N N . VAL A 1 93 ? -9.183 -6.740 17.323 1.00 88.38 93 VAL A N 1
ATOM 711 C CA . VAL A 1 93 ? -9.137 -7.196 15.929 1.00 88.38 93 VAL A CA 1
ATOM 712 C C . VAL A 1 93 ? -7.818 -6.784 15.283 1.00 88.38 93 VAL A C 1
ATOM 714 O O . VAL A 1 93 ? -7.157 -7.626 14.676 1.00 88.38 93 VAL A O 1
ATOM 717 N N . THR A 1 94 ? -7.383 -5.530 15.457 1.00 86.69 94 THR A N 1
ATOM 718 C CA . THR A 1 94 ? -6.115 -5.038 14.884 1.00 86.69 94 THR A CA 1
ATOM 719 C C . THR A 1 94 ? -4.925 -5.866 15.368 1.00 86.69 94 THR A C 1
ATOM 721 O O . THR A 1 94 ? -4.133 -6.328 14.551 1.00 86.69 94 THR A O 1
ATOM 724 N N . ARG A 1 95 ? -4.835 -6.143 16.676 1.00 86.38 95 ARG A N 1
ATOM 725 C CA . ARG A 1 95 ? -3.725 -6.898 17.288 1.00 86.38 95 ARG A CA 1
ATOM 726 C C . ARG A 1 95 ? -3.686 -8.380 16.938 1.00 86.38 95 ARG A C 1
ATOM 728 O O . ARG A 1 95 ? -2.650 -9.007 17.133 1.00 86.38 95 ARG A O 1
ATOM 735 N N . PHE A 1 96 ? -4.778 -8.937 16.424 1.00 87.94 96 PHE A N 1
ATOM 736 C CA . PHE A 1 96 ? -4.803 -10.308 15.926 1.00 87.94 96 PHE A CA 1
ATOM 737 C C . PHE A 1 96 ? -4.516 -10.364 14.423 1.00 87.94 96 PHE A C 1
ATOM 739 O O . PHE A 1 96 ? -3.676 -11.139 13.974 1.00 87.94 96 PHE A O 1
ATOM 746 N N . VAL A 1 97 ? -5.182 -9.515 13.638 1.00 87.00 97 VAL A N 1
ATOM 747 C CA . VAL A 1 97 ? -5.138 -9.583 12.173 1.00 87.00 97 VAL A CA 1
ATOM 748 C C . VAL A 1 97 ? -3.847 -8.988 11.606 1.00 87.00 97 VAL A C 1
ATOM 750 O O . VAL A 1 97 ? -3.292 -9.558 10.671 1.00 87.00 97 VAL A O 1
ATOM 753 N N . LEU A 1 98 ? -3.331 -7.882 12.158 1.00 84.44 98 LEU A N 1
ATOM 754 C CA . LEU A 1 98 ? -2.148 -7.205 11.604 1.00 84.44 98 LEU A CA 1
ATOM 755 C C . LEU A 1 98 ? -0.854 -8.034 11.694 1.00 84.44 98 LEU A C 1
ATOM 757 O O . LEU A 1 98 ? -0.149 -8.090 10.690 1.00 84.44 98 LEU A O 1
ATOM 761 N N . PRO A 1 99 ? -0.515 -8.714 12.810 1.00 82.25 99 PRO A N 1
ATOM 762 C CA . PRO A 1 99 ? 0.705 -9.530 12.883 1.00 82.25 99 PRO A CA 1
ATOM 763 C C . PRO A 1 99 ? 0.652 -10.764 11.977 1.00 82.25 99 PRO A C 1
ATOM 765 O O . PRO A 1 99 ? 1.639 -11.121 11.333 1.00 82.25 99 PRO A O 1
ATOM 768 N N . VAL A 1 100 ? -0.523 -11.396 11.902 1.00 84.75 100 VAL A N 1
ATOM 769 C CA . VAL A 1 100 ? -0.775 -12.539 11.016 1.00 84.75 100 VAL A CA 1
ATOM 770 C C . VAL A 1 100 ? -0.682 -12.087 9.558 1.00 84.75 100 VAL A C 1
ATOM 772 O O . VAL A 1 100 ? 0.003 -12.717 8.755 1.00 84.75 100 VAL A O 1
ATOM 775 N N . GLY A 1 101 ? -1.295 -10.947 9.236 1.00 78.50 101 GLY A N 1
ATOM 776 C CA . GLY A 1 101 ? -1.236 -10.321 7.920 1.00 78.50 101 GLY A CA 1
ATOM 777 C C . GLY A 1 101 ? 0.184 -9.947 7.504 1.00 78.50 101 GLY A C 1
ATOM 778 O O . GLY A 1 101 ? 0.579 -10.284 6.400 1.00 78.50 101 GLY A O 1
ATOM 779 N N . ALA A 1 102 ? 0.984 -9.346 8.384 1.00 74.75 102 ALA A N 1
ATOM 780 C CA . ALA A 1 102 ? 2.360 -8.956 8.067 1.00 74.75 102 ALA A CA 1
ATOM 781 C C . ALA A 1 102 ? 3.286 -10.148 7.767 1.00 74.75 102 ALA A C 1
ATOM 783 O O . ALA A 1 102 ? 4.261 -10.001 7.034 1.00 74.75 102 ALA A O 1
ATOM 784 N N . THR A 1 103 ? 2.985 -11.328 8.318 1.00 72.62 103 THR A N 1
ATOM 785 C CA . THR A 1 103 ? 3.802 -12.536 8.118 1.00 72.62 103 THR A CA 1
ATOM 786 C C . THR A 1 103 ? 3.324 -13.365 6.924 1.00 72.62 103 THR A C 1
ATOM 788 O O . THR A 1 103 ? 4.138 -13.926 6.198 1.00 72.62 103 THR A O 1
ATOM 791 N N . ILE A 1 104 ? 2.006 -13.460 6.715 1.00 76.88 104 ILE A N 1
ATOM 792 C CA . ILE A 1 104 ? 1.402 -14.323 5.685 1.00 76.88 104 ILE A CA 1
ATOM 793 C C . ILE A 1 104 ? 1.132 -13.550 4.389 1.00 76.88 104 ILE A C 1
ATOM 795 O O . ILE A 1 104 ? 1.321 -14.075 3.296 1.00 76.88 104 ILE A O 1
ATOM 799 N N . ASN A 1 105 ? 0.695 -12.299 4.503 1.00 70.44 105 ASN A N 1
ATOM 800 C CA . ASN A 1 105 ? 0.355 -11.420 3.392 1.00 70.44 105 ASN A CA 1
ATOM 801 C C . ASN A 1 105 ? 1.404 -10.303 3.281 1.00 70.44 105 ASN A C 1
ATOM 803 O O . ASN A 1 105 ? 1.123 -9.138 3.562 1.00 70.44 105 ASN A O 1
ATOM 807 N N . MET A 1 106 ? 2.629 -10.671 2.889 1.00 60.91 106 MET A N 1
ATOM 808 C CA . MET A 1 106 ? 3.700 -9.718 2.567 1.00 60.91 106 MET A CA 1
ATOM 809 C C . MET A 1 106 ? 3.373 -8.972 1.266 1.00 60.91 106 MET A C 1
ATOM 811 O O . MET A 1 106 ? 3.895 -9.277 0.195 1.00 60.91 106 MET A O 1
ATOM 815 N N . VAL A 1 107 ? 2.503 -7.974 1.358 1.00 56.06 107 VAL A N 1
ATOM 816 C CA . VAL A 1 107 ? 2.381 -6.931 0.340 1.00 56.06 107 VAL A CA 1
ATOM 817 C C . VAL A 1 107 ? 3.023 -5.682 0.924 1.00 56.06 107 VAL A C 1
ATOM 819 O O . VAL A 1 107 ? 2.360 -4.948 1.643 1.00 56.06 107 VAL A O 1
ATOM 822 N N . VAL A 1 108 ? 4.318 -5.540 0.612 1.00 45.38 108 VAL A N 1
ATOM 823 C CA . VAL A 1 108 ? 5.270 -4.448 0.909 1.00 45.38 108 VAL A CA 1
ATOM 824 C C . VAL A 1 108 ? 5.283 -3.876 2.305 1.00 45.38 108 VAL A C 1
ATOM 826 O O . VAL A 1 108 ? 4.280 -3.368 2.847 1.00 45.38 108 VAL A O 1
#

pLDDT: mean 83.84, std 7.7, range [45.38, 94.06]

InterPro domains:
  IPR001991 Sodium:dicarboxylate symporter [PF00375] (3-106)
  IPR036458 Sodium:dicarboxylate symporter superfamily [G3DSA:1.10.3860.10] (1-107)
  IPR036458 Sodium:dicarboxylate symporter superfamily [SSF118215] (2-106)
  IPR050746 Dicarboxylate/Amino Acid:Cation Symporter [PTHR11958] (1-106)

Sequence (108 aa):
MCLIMGKILEIHDLADTARMLAMYMVTVLSGLAVHSLISLPLLFFLLTKKNPYAFMRGLLQAWITALGTASSSATLPITYNCLEENLGVDRRVTRFVLPVGATINMVV

Radius of gyration: 19.03 Å; chains: 1; bounding box: 50×23×48 Å

Organism: Oesophagostomum dentatum (NCBI:txid61180)